Protein AF-A0A5P8KDW5-F1 (afdb_monomer)

Foldseek 3Di:
DDPPPDPDDPVVVVVLVPDDPLCCQVVVPDDDDDPVLQVVQVVVCVVVVHPDGDSDVVVVCCVVCVVPCVVVVVVVSVVSSVVVCVVPPPPPPPDDDD

pLDDT: mean 72.61, std 14.52, range [28.91, 93.94]

Secondary structure (DSSP, 8-state):
----------HHHHHTTSS-HHHHHHHTT-PPPPHHHHHHHHHHHHHTT-SS--SSHHHHHHHHHHHHHTHHHHHHHHHHHHHHHHHH----------

Sequence (98 aa):
MRVVRGRGITPAREENLWKPAETRVVGGTIKPLTAEKVAEAIVKGIEQGRFTICPDTGTRALVRLGSVLMPLPKREFDRRVRAVQRSTRPVRRSTPGA

Solvent-accessible surface area (backbone atoms only — not comparable to full-atom values): 6270 Å² total; per-residue (Å²): 137,83,84,77,77,79,71,84,82,62,61,70,66,64,57,58,72,76,46,55,70,56,53,42,69,60,61,69,69,66,77,83,77,55,70,66,53,46,50,52,34,48,54,56,20,56,79,67,72,42,91,76,66,58,70,44,72,65,59,43,46,44,74,74,42,34,88,78,50,51,66,58,60,52,56,52,52,52,51,54,41,51,53,48,49,68,73,64,58,71,83,76,78,79,74,78,78,134

Radius of gyration: 20.8 Å; Cα contacts (8 Å, |Δi|>4): 33; chains: 1; bounding box: 38×27×76 Å

Organism: NCBI:txid2653200

Mean predicted aligned error: 12.76 Å

Structure (mmCIF, N/CA/C/O backbone):
data_AF-A0A5P8KDW5-F1
#
_entry.id   AF-A0A5P8KDW5-F1
#
loop_
_atom_site.group_PDB
_atom_site.id
_atom_site.type_symbol
_atom_site.label_atom_id
_atom_site.label_alt_id
_atom_site.label_comp_id
_atom_site.label_asym_id
_atom_site.label_entity_id
_atom_site.label_seq_id
_atom_site.pdbx_PDB_ins_code
_atom_site.Cartn_x
_atom_site.Cartn_y
_atom_site.Cartn_z
_atom_site.occupancy
_atom_site.B_iso_or_equiv
_atom_site.auth_seq_id
_atom_site.auth_comp_id
_atom_site.auth_asym_id
_atom_site.auth_atom_id
_atom_site.pdbx_PDB_model_num
ATOM 1 N N . MET A 1 1 ? 6.042 -10.620 31.066 1.00 34.81 1 MET A N 1
ATOM 2 C CA . MET A 1 1 ? 5.711 -9.984 29.770 1.00 34.81 1 MET A CA 1
ATOM 3 C C . MET A 1 1 ? 7.021 -9.587 29.092 1.00 34.81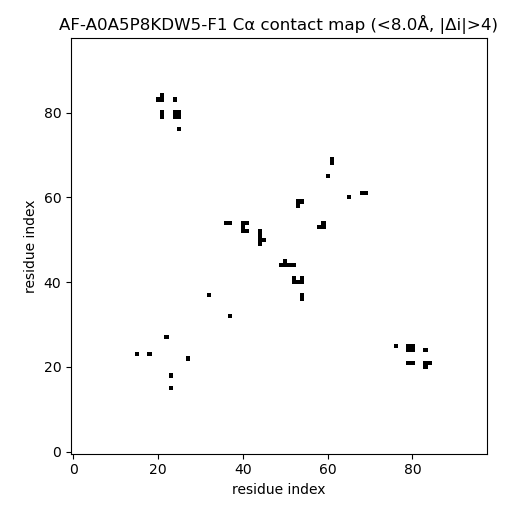 1 MET A C 1
ATOM 5 O O . MET A 1 1 ? 7.719 -8.733 29.620 1.00 34.81 1 MET A O 1
ATOM 9 N N . ARG A 1 2 ? 7.452 -10.288 28.033 1.00 28.91 2 ARG A N 1
ATOM 10 C CA . ARG A 1 2 ? 8.785 -10.107 27.421 1.00 28.91 2 ARG A CA 1
ATOM 11 C C . ARG A 1 2 ? 8.624 -9.314 26.124 1.00 28.91 2 ARG A C 1
ATOM 13 O O . ARG A 1 2 ? 8.131 -9.848 25.139 1.00 28.91 2 ARG A O 1
ATOM 20 N N . VAL A 1 3 ? 9.004 -8.038 26.144 1.00 48.59 3 VAL A N 1
ATOM 21 C CA . VAL A 1 3 ? 9.060 -7.192 24.945 1.00 48.59 3 VAL A CA 1
ATOM 22 C C . VAL A 1 3 ? 10.186 -7.722 24.058 1.00 48.59 3 VAL A C 1
ATOM 24 O O . VAL A 1 3 ? 11.367 -7.563 24.371 1.00 48.59 3 VAL A O 1
ATOM 27 N N . VAL A 1 4 ? 9.823 -8.407 22.973 1.00 48.88 4 VAL A N 1
ATOM 28 C CA . VAL A 1 4 ? 10.766 -8.823 21.932 1.00 48.88 4 VAL A CA 1
ATOM 29 C C . VAL A 1 4 ? 11.200 -7.557 21.198 1.00 48.88 4 VAL A C 1
ATOM 31 O O . VAL A 1 4 ? 10.470 -7.034 20.361 1.00 48.88 4 VAL A O 1
ATOM 34 N N . ARG A 1 5 ? 12.378 -7.024 21.544 1.00 45.59 5 ARG A N 1
ATOM 35 C CA . ARG A 1 5 ? 13.015 -5.959 20.760 1.00 45.59 5 ARG A CA 1
ATOM 36 C C . ARG A 1 5 ? 13.260 -6.500 19.351 1.00 45.59 5 ARG A C 1
ATOM 38 O O . ARG A 1 5 ? 13.994 -7.475 19.188 1.00 45.59 5 ARG A O 1
ATOM 45 N N . GLY A 1 6 ? 12.602 -5.892 18.367 1.00 43.47 6 GLY A N 1
ATOM 46 C CA . GLY A 1 6 ? 12.641 -6.282 16.963 1.00 43.47 6 GLY A CA 1
ATOM 47 C C . GLY A 1 6 ? 14.069 -6.319 16.434 1.00 43.47 6 GLY A C 1
ATOM 48 O O . GLY A 1 6 ? 14.681 -5.288 16.169 1.00 43.47 6 GLY A O 1
ATOM 49 N N . ARG A 1 7 ? 14.601 -7.529 16.271 1.00 49.44 7 ARG A N 1
ATOM 50 C CA . ARG A 1 7 ? 15.777 -7.777 15.443 1.00 49.44 7 ARG A CA 1
ATOM 51 C C . ARG A 1 7 ? 15.333 -7.469 14.010 1.00 49.44 7 ARG A C 1
ATOM 53 O O . ARG A 1 7 ? 14.393 -8.098 13.538 1.00 49.44 7 ARG A O 1
ATOM 60 N N . GLY A 1 8 ? 15.928 -6.454 13.381 1.00 46.22 8 GLY A N 1
ATOM 61 C CA . GLY A 1 8 ? 15.552 -5.979 12.048 1.00 46.22 8 GLY A CA 1
ATOM 62 C C . GLY A 1 8 ? 15.441 -7.134 11.056 1.00 46.22 8 GLY A C 1
ATOM 63 O O . GLY A 1 8 ? 16.439 -7.743 10.683 1.00 46.22 8 GLY A O 1
ATOM 64 N N . ILE A 1 9 ? 14.210 -7.453 10.670 1.00 52.50 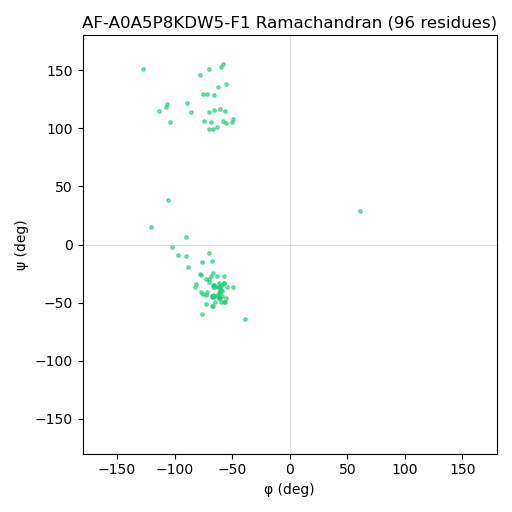9 ILE A N 1
ATOM 65 C CA . ILE A 1 9 ? 13.886 -8.480 9.688 1.00 52.50 9 ILE A CA 1
ATOM 66 C C . ILE A 1 9 ? 14.261 -7.859 8.332 1.00 52.50 9 ILE A C 1
ATOM 68 O O . ILE A 1 9 ? 13.579 -6.948 7.868 1.00 52.50 9 ILE A O 1
ATOM 72 N N . THR A 1 10 ? 15.366 -8.289 7.708 1.00 53.78 10 THR A N 1
ATOM 73 C CA . THR A 1 10 ? 15.821 -7.823 6.374 1.00 53.78 10 THR A CA 1
ATOM 74 C C . THR A 1 10 ? 15.614 -8.843 5.227 1.00 53.78 10 THR A C 1
ATOM 76 O O . THR A 1 10 ? 16.452 -8.906 4.324 1.00 53.78 10 THR A O 1
ATOM 79 N N . PRO A 1 11 ? 14.507 -9.617 5.160 1.00 55.72 11 PRO A N 1
ATOM 80 C CA . PRO A 1 11 ? 14.290 -10.626 4.119 1.00 55.72 11 PRO A CA 1
ATOM 81 C C . PRO A 1 11 ? 14.208 -9.990 2.728 1.00 55.72 11 PRO A C 1
ATOM 83 O O . PRO A 1 11 ? 14.619 -10.597 1.745 1.00 55.72 11 PRO A O 1
ATOM 86 N N . ALA A 1 12 ? 13.792 -8.720 2.647 1.00 60.44 12 ALA A N 1
ATOM 87 C CA . ALA A 1 12 ? 13.694 -7.978 1.396 1.00 60.44 12 ALA A CA 1
ATOM 88 C C . ALA A 1 12 ? 15.024 -7.900 0.623 1.00 60.44 12 ALA A C 1
ATOM 90 O O . ALA A 1 12 ? 15.006 -7.770 -0.599 1.00 60.44 12 ALA A O 1
ATOM 91 N N . ARG A 1 13 ? 16.185 -7.963 1.295 1.00 60.69 13 ARG A N 1
ATOM 92 C CA . ARG A 1 13 ? 17.485 -7.862 0.611 1.00 60.69 13 ARG A CA 1
ATOM 93 C C . ARG A 1 13 ? 17.845 -9.149 -0.129 1.00 60.69 13 ARG A C 1
ATOM 95 O O . ARG A 1 13 ? 18.313 -9.068 -1.261 1.00 60.69 13 ARG A O 1
ATOM 102 N N . GLU A 1 14 ? 17.618 -10.297 0.497 1.00 62.94 14 GLU A N 1
ATOM 103 C CA . GLU A 1 14 ? 17.899 -11.616 -0.078 1.00 62.94 14 GLU A CA 1
ATOM 104 C C . GLU A 1 14 ? 16.833 -12.016 -1.106 1.00 62.94 14 GLU A C 1
ATOM 106 O O . GLU A 1 14 ? 17.161 -12.452 -2.206 1.00 62.94 14 GLU A O 1
ATOM 111 N N . GLU A 1 15 ? 15.559 -11.735 -0.822 1.00 63.00 15 GLU A N 1
ATOM 112 C CA . GLU A 1 15 ? 14.444 -11.965 -1.748 1.00 63.00 15 GLU A CA 1
ATOM 113 C C . GLU A 1 15 ? 14.622 -11.195 -3.071 1.00 63.00 15 GLU A C 1
ATOM 115 O O . GLU A 1 15 ? 14.281 -11.681 -4.147 1.00 63.00 15 GLU A O 1
ATOM 120 N N . ASN A 1 16 ? 15.213 -9.996 -3.021 1.00 65.12 16 ASN A N 1
ATOM 121 C CA . ASN A 1 16 ? 15.478 -9.185 -4.210 1.00 65.12 16 ASN A CA 1
ATOM 122 C C . ASN A 1 16 ? 16.535 -9.774 -5.160 1.00 65.12 16 ASN A C 1
ATOM 124 O O . ASN A 1 16 ? 16.638 -9.289 -6.291 1.00 65.12 16 ASN A O 1
ATOM 128 N N . LEU A 1 17 ? 17.320 -10.770 -4.731 1.00 73.12 17 LEU A N 1
ATOM 129 C CA . LEU A 1 17 ? 18.315 -11.435 -5.581 1.00 73.12 17 LEU A CA 1
ATOM 130 C C . LEU A 1 17 ? 17.660 -12.341 -6.629 1.00 73.12 17 LEU A C 1
ATOM 132 O O . LEU A 1 17 ? 18.191 -12.482 -7.725 1.00 73.12 17 LEU A O 1
ATOM 136 N N . TRP A 1 18 ? 16.486 -12.891 -6.319 1.00 73.88 18 TRP A N 1
ATOM 137 C CA . TRP A 1 18 ? 15.794 -13.873 -7.159 1.00 73.88 18 TRP A CA 1
ATOM 138 C C . TRP A 1 18 ? 14.637 -13.276 -7.968 1.00 73.88 18 TRP A C 1
ATOM 140 O O . TRP A 1 18 ? 13.993 -13.976 -8.748 1.00 73.88 18 TRP A O 1
ATOM 150 N N . LYS A 1 19 ? 14.356 -11.976 -7.803 1.00 73.25 19 LYS A N 1
ATOM 151 C CA . LYS A 1 19 ? 13.276 -11.302 -8.534 1.00 73.25 19 LYS A CA 1
ATOM 152 C C . LYS A 1 19 ? 13.683 -11.054 -9.988 1.00 73.25 19 LYS A C 1
ATOM 154 O O . LYS A 1 19 ? 14.725 -10.432 -10.212 1.00 73.25 19 LYS A O 1
ATOM 159 N N . PRO A 1 20 ? 12.843 -11.433 -10.971 1.00 77.69 20 PRO A N 1
ATOM 160 C CA . PRO A 1 20 ? 13.069 -11.046 -12.358 1.00 77.69 20 PRO A CA 1
ATOM 161 C C . PRO A 1 20 ? 13.084 -9.515 -12.479 1.00 77.69 20 PRO A C 1
ATOM 163 O O . PRO A 1 20 ? 12.471 -8.806 -11.667 1.00 77.69 20 PRO A O 1
ATOM 166 N N . ALA A 1 21 ? 13.805 -8.996 -13.475 1.00 77.25 21 ALA A N 1
ATOM 167 C CA . ALA A 1 21 ? 14.067 -7.563 -13.630 1.00 77.25 21 ALA A CA 1
ATOM 168 C C . ALA A 1 21 ? 12.773 -6.729 -13.654 1.00 77.25 21 ALA A C 1
ATOM 170 O O . ALA A 1 21 ? 12.707 -5.660 -13.045 1.00 77.25 21 ALA A O 1
ATOM 171 N N . GLU A 1 22 ? 11.716 -7.261 -14.267 1.00 76.50 22 GLU A N 1
ATOM 172 C CA . GLU A 1 22 ? 10.382 -6.670 -14.306 1.00 76.50 22 GLU A CA 1
ATOM 173 C C . GLU A 1 22 ? 9.808 -6.490 -12.894 1.00 76.50 22 GLU A C 1
ATOM 175 O O . GLU A 1 22 ? 9.379 -5.398 -12.520 1.00 76.50 22 GLU A O 1
ATOM 180 N N . THR A 1 23 ? 9.861 -7.540 -12.070 1.00 77.69 23 THR A N 1
ATOM 181 C CA . THR A 1 23 ? 9.331 -7.511 -10.696 1.00 77.69 23 THR A CA 1
ATOM 182 C C . THR A 1 23 ? 10.186 -6.634 -9.786 1.00 77.69 23 THR A C 1
ATOM 184 O O . THR A 1 23 ? 9.663 -6.005 -8.868 1.00 77.69 23 THR A O 1
ATOM 187 N N . ARG A 1 24 ? 11.491 -6.513 -10.054 1.00 75.81 24 ARG A N 1
ATOM 188 C CA . ARG A 1 24 ? 12.389 -5.627 -9.303 1.00 75.81 24 ARG A CA 1
ATOM 189 C C . ARG A 1 24 ? 12.071 -4.146 -9.529 1.00 75.81 24 ARG A C 1
ATOM 191 O O . ARG A 1 24 ? 12.014 -3.392 -8.560 1.00 75.81 24 ARG A O 1
ATOM 198 N N . VAL A 1 25 ? 11.824 -3.732 -10.773 1.00 77.19 25 VAL A N 1
ATOM 199 C CA . VAL A 1 25 ? 11.470 -2.335 -11.111 1.00 77.19 25 VAL A CA 1
ATOM 200 C C . VAL A 1 25 ? 10.070 -1.971 -10.622 1.00 77.19 25 VAL A C 1
ATOM 202 O O . VAL A 1 25 ? 9.801 -0.833 -10.237 1.00 77.19 25 VAL A O 1
ATOM 205 N N . VAL A 1 26 ? 9.171 -2.949 -10.605 1.00 77.25 26 VAL A N 1
ATOM 206 C CA . VAL A 1 26 ? 7.814 -2.767 -10.106 1.00 77.25 26 VAL A CA 1
ATOM 207 C C . VAL A 1 26 ? 7.784 -2.739 -8.569 1.00 77.25 26 VAL A C 1
ATOM 209 O O . VAL A 1 26 ? 7.401 -1.732 -7.973 1.00 77.25 26 VAL A O 1
ATOM 212 N N . GLY A 1 27 ? 8.233 -3.813 -7.919 1.00 68.06 27 GLY A N 1
ATOM 213 C CA . GLY A 1 27 ? 8.129 -4.010 -6.471 1.00 68.06 27 GLY A CA 1
ATOM 214 C C . GLY A 1 27 ? 9.161 -3.243 -5.642 1.00 68.06 27 GLY A C 1
ATOM 215 O O . GLY A 1 27 ? 8.879 -2.892 -4.501 1.00 68.06 27 GLY A O 1
ATOM 216 N N . GLY A 1 28 ? 10.328 -2.911 -6.203 1.00 66.00 28 GLY A N 1
ATOM 217 C CA . GLY A 1 28 ? 11.388 -2.185 -5.491 1.00 66.00 28 GLY A CA 1
ATOM 218 C C . GLY A 1 28 ? 11.072 -0.715 -5.190 1.00 66.00 28 GLY A C 1
ATOM 219 O O . GLY A 1 28 ? 11.837 -0.055 -4.494 1.00 66.00 28 GLY A O 1
ATOM 220 N N . THR A 1 29 ? 9.959 -0.188 -5.707 1.00 64.81 29 THR A N 1
ATOM 221 C CA . THR A 1 29 ? 9.578 1.225 -5.535 1.00 64.81 29 THR A CA 1
ATOM 222 C C . THR A 1 29 ? 8.712 1.496 -4.306 1.00 64.81 29 THR A C 1
ATOM 224 O O . THR A 1 29 ? 8.515 2.656 -3.941 1.00 64.81 29 THR A O 1
ATOM 227 N N . ILE A 1 30 ? 8.223 0.450 -3.635 1.00 69.31 30 ILE A N 1
ATOM 228 C CA . ILE A 1 30 ? 7.395 0.588 -2.436 1.00 69.31 30 ILE A CA 1
ATOM 229 C C . ILE A 1 30 ? 8.313 0.703 -1.220 1.00 69.31 30 ILE A C 1
ATOM 231 O O . ILE A 1 30 ? 9.027 -0.234 -0.866 1.00 69.31 30 ILE A O 1
ATOM 235 N N . LYS A 1 31 ? 8.290 1.869 -0.570 1.00 74.75 31 LYS A N 1
ATOM 236 C CA . LYS A 1 31 ? 9.029 2.086 0.676 1.00 74.75 31 LYS A CA 1
ATOM 237 C C . LYS A 1 31 ? 8.346 1.318 1.813 1.00 74.75 31 LYS A C 1
ATOM 239 O O . LYS A 1 31 ? 7.139 1.499 1.995 1.00 74.75 31 LYS A O 1
ATOM 244 N N . PRO A 1 32 ? 9.087 0.513 2.595 1.00 77.88 32 PRO A N 1
ATOM 245 C CA . PRO A 1 32 ? 8.546 -0.089 3.805 1.00 77.88 32 PRO A CA 1
ATOM 246 C C . PRO A 1 32 ? 7.991 0.991 4.739 1.00 77.88 32 PRO A C 1
ATOM 248 O O . PRO A 1 32 ? 8.603 2.048 4.912 1.00 77.88 32 PRO A O 1
ATOM 251 N N . LEU A 1 33 ? 6.830 0.730 5.336 1.00 82.50 33 LEU A N 1
ATOM 252 C CA . LEU A 1 33 ? 6.297 1.568 6.406 1.00 82.50 33 LEU A CA 1
ATOM 253 C C . LEU A 1 33 ? 7.021 1.238 7.714 1.00 82.50 33 LEU A C 1
ATOM 255 O O . LEU A 1 33 ? 7.396 0.089 7.948 1.00 82.50 33 LEU A O 1
ATOM 259 N N . THR A 1 34 ? 7.215 2.243 8.564 1.00 86.12 34 THR A N 1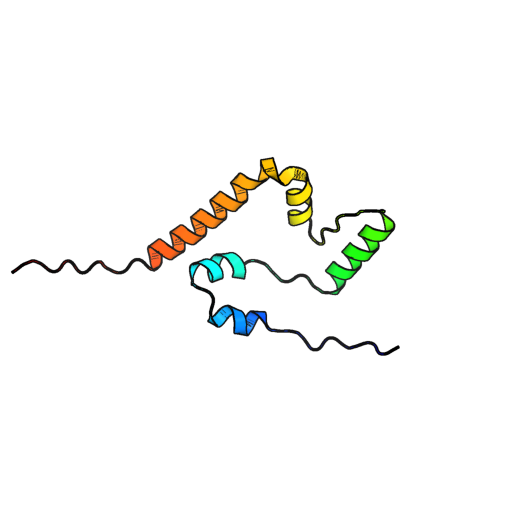
ATOM 260 C CA . THR A 1 34 ? 7.781 2.031 9.899 1.00 86.12 34 THR A CA 1
ATOM 261 C C . THR A 1 34 ? 6.778 1.299 10.790 1.00 86.12 34 THR A C 1
ATOM 263 O O . THR A 1 34 ? 5.562 1.425 10.608 1.00 86.12 34 THR A O 1
ATOM 266 N N . ALA A 1 35 ? 7.281 0.532 11.759 1.00 86.88 35 ALA A N 1
ATOM 267 C CA . ALA A 1 35 ? 6.438 -0.241 12.667 1.00 86.88 35 ALA A CA 1
ATOM 268 C C . ALA A 1 35 ? 5.502 0.672 13.476 1.00 86.88 35 ALA A C 1
ATOM 270 O O . ALA A 1 35 ? 4.331 0.353 13.666 1.00 86.88 35 ALA A O 1
ATOM 271 N N . GLU A 1 36 ? 5.995 1.844 13.869 1.00 86.50 36 GLU A N 1
ATOM 272 C CA . GLU A 1 36 ? 5.267 2.853 14.636 1.00 86.50 36 GLU A CA 1
ATOM 273 C C . GLU A 1 36 ? 4.064 3.376 13.848 1.00 86.50 36 GLU A C 1
ATOM 275 O O . GLU A 1 36 ? 2.955 3.441 14.373 1.00 86.50 36 GLU A O 1
ATOM 280 N N . LYS A 1 37 ? 4.253 3.666 12.554 1.00 86.38 37 LYS A N 1
ATOM 281 C CA . LYS A 1 37 ? 3.179 4.158 11.683 1.00 86.38 37 LYS A CA 1
ATOM 282 C C . LYS A 1 37 ? 2.094 3.105 11.462 1.00 86.38 37 LYS A C 1
ATOM 284 O O . LYS A 1 37 ? 0.913 3.437 11.375 1.00 86.38 37 LYS A O 1
ATOM 289 N N . VAL A 1 38 ? 2.485 1.834 11.365 1.00 89.38 38 VAL A N 1
ATOM 290 C CA . VAL 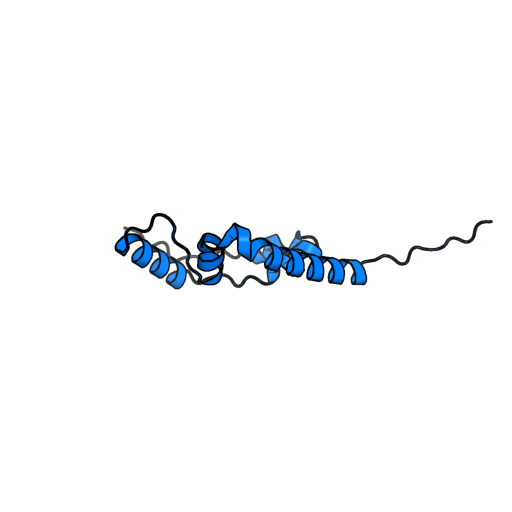A 1 38 ? 1.531 0.721 11.273 1.00 89.38 38 VAL A CA 1
ATOM 291 C C . VAL A 1 38 ? 0.756 0.575 12.583 1.00 89.38 38 VAL A C 1
ATOM 293 O O . VAL A 1 38 ? -0.468 0.470 12.547 1.00 89.38 38 VAL A O 1
ATOM 296 N N . ALA A 1 39 ? 1.438 0.625 13.730 1.00 91.19 39 ALA A N 1
ATOM 297 C CA . ALA A 1 39 ? 0.807 0.527 15.043 1.00 91.19 39 ALA A CA 1
ATOM 298 C C . ALA A 1 39 ? -0.202 1.662 15.289 1.00 91.19 39 ALA A C 1
ATOM 300 O O . ALA A 1 39 ? -1.336 1.393 15.679 1.00 91.19 39 ALA A O 1
ATOM 301 N N . GLU A 1 40 ? 0.166 2.911 14.985 1.00 90.81 40 GLU A N 1
ATOM 302 C CA . GLU A 1 40 ? -0.727 4.072 15.110 1.00 90.81 40 GLU A CA 1
ATOM 303 C C . GLU A 1 40 ? -1.987 3.911 14.245 1.00 90.81 40 GLU A C 1
ATOM 305 O O . GLU A 1 40 ? -3.108 4.136 14.707 1.00 90.81 40 GLU A O 1
ATOM 310 N N . ALA A 1 41 ? -1.820 3.464 12.996 1.00 88.00 41 ALA A N 1
ATOM 311 C CA . ALA A 1 41 ? -2.944 3.232 12.097 1.00 88.00 41 ALA A CA 1
ATOM 312 C C . ALA A 1 41 ? -3.899 2.150 12.624 1.00 88.00 41 ALA A C 1
ATOM 314 O O . ALA A 1 41 ? -5.114 2.287 12.464 1.00 88.00 41 ALA A O 1
ATOM 315 N N . ILE A 1 42 ? -3.363 1.104 13.261 1.00 90.44 42 ILE A N 1
ATOM 316 C CA . ILE A 1 42 ? -4.158 0.037 13.874 1.00 90.44 42 ILE A CA 1
ATOM 317 C C . ILE A 1 42 ? -4.962 0.568 15.057 1.00 90.44 42 ILE A C 1
ATOM 319 O O . ILE A 1 42 ? -6.183 0.417 15.060 1.00 90.44 42 ILE A O 1
ATOM 323 N N . VAL A 1 43 ? -4.310 1.230 16.017 1.00 93.94 43 VAL A N 1
ATOM 324 C CA . VAL A 1 43 ? -4.979 1.774 17.213 1.00 93.94 43 VAL A CA 1
ATOM 325 C C . VAL A 1 43 ? -6.105 2.724 16.808 1.00 93.94 43 VAL A C 1
ATOM 327 O O . VAL A 1 43 ? -7.257 2.518 17.185 1.00 93.94 43 VAL A O 1
ATOM 330 N N . LYS A 1 44 ? -5.814 3.676 15.918 1.00 89.62 44 LYS A N 1
ATOM 331 C CA . LYS A 1 44 ? -6.808 4.619 15.390 1.00 89.62 44 LYS A CA 1
ATOM 332 C C . LYS A 1 44 ? -7.943 3.929 14.629 1.00 89.62 44 LYS A C 1
ATOM 334 O O . LYS A 1 44 ? -9.071 4.417 14.612 1.00 89.62 44 LYS A O 1
ATOM 339 N N . GLY A 1 45 ? -7.654 2.822 13.944 1.00 87.88 45 GLY A N 1
ATOM 340 C CA . GLY A 1 45 ? -8.656 2.009 13.258 1.00 87.88 45 GLY A CA 1
ATOM 341 C C . GLY A 1 45 ? -9.632 1.352 14.232 1.00 87.88 45 GLY A C 1
ATOM 342 O O . GLY A 1 45 ? -10.842 1.414 14.006 1.00 87.88 45 GLY A O 1
ATOM 343 N N . ILE A 1 46 ? -9.104 0.799 15.326 1.00 91.69 46 ILE A N 1
ATOM 344 C CA . ILE A 1 46 ? -9.877 0.162 16.398 1.00 91.69 46 ILE A CA 1
ATOM 345 C C . ILE A 1 46 ? -10.755 1.193 17.112 1.00 91.69 46 ILE A C 1
ATOM 347 O O . ILE A 1 46 ? -11.960 0.984 17.219 1.00 91.69 46 ILE A O 1
ATOM 351 N N . GLU A 1 47 ? -10.189 2.333 17.520 1.00 92.81 47 GLU A N 1
ATOM 352 C CA . GLU A 1 47 ? -10.931 3.421 18.181 1.00 92.81 47 GLU A CA 1
ATOM 353 C C . GLU A 1 47 ? -12.102 3.938 17.332 1.00 92.81 47 GLU A C 1
ATOM 355 O O . GLU A 1 47 ? -13.140 4.333 17.851 1.00 92.81 47 GLU A O 1
ATOM 360 N N . GLN A 1 48 ? -11.950 3.915 16.006 1.00 88.94 48 GLN A N 1
ATOM 361 C CA . GLN A 1 48 ? -12.966 4.366 15.053 1.00 88.94 48 GLN A CA 1
ATOM 362 C C . GLN A 1 48 ? -13.934 3.253 14.622 1.00 88.94 48 GLN A C 1
ATOM 364 O O . GLN A 1 48 ? -14.721 3.474 13.699 1.00 88.94 48 GLN A O 1
ATOM 369 N N . GLY A 1 49 ? -13.853 2.058 15.221 1.00 87.00 49 GLY A N 1
ATOM 370 C CA . GLY A 1 49 ? -14.708 0.913 14.894 1.00 87.00 49 GLY A CA 1
ATOM 371 C C . GLY A 1 49 ? -14.574 0.438 13.444 1.00 87.00 49 GLY A C 1
ATOM 372 O O . GLY A 1 49 ? -15.537 -0.048 12.851 1.00 87.00 49 GLY A O 1
ATOM 373 N N . ARG A 1 50 ? -13.407 0.630 12.815 1.00 85.12 50 ARG A N 1
ATOM 374 C CA . ARG A 1 50 ? -13.209 0.311 11.395 1.00 85.12 50 ARG A CA 1
ATOM 375 C C . ARG A 1 50 ? -12.748 -1.127 11.209 1.00 85.12 50 ARG A C 1
ATOM 377 O O . ARG A 1 50 ? -11.664 -1.492 11.645 1.00 85.12 50 ARG A O 1
ATOM 384 N N . PHE A 1 51 ? -13.520 -1.895 10.443 1.00 82.75 51 PHE A N 1
ATOM 385 C CA . PHE A 1 51 ? -13.160 -3.264 10.059 1.00 82.75 51 PHE A CA 1
ATOM 386 C C . PHE A 1 51 ? -11.931 -3.327 9.133 1.00 82.75 51 PHE A C 1
ATOM 388 O O . PHE A 1 51 ? -11.114 -4.236 9.233 1.00 82.75 51 PHE A O 1
ATOM 395 N N . THR A 1 52 ? -11.760 -2.342 8.244 1.00 84.69 52 THR A N 1
ATOM 396 C CA . THR A 1 52 ? -10.596 -2.254 7.348 1.00 84.69 52 THR A CA 1
ATOM 397 C C . THR A 1 52 ? -9.648 -1.143 7.788 1.00 84.69 52 THR A C 1
ATOM 399 O O . THR A 1 52 ? -10.018 0.036 7.811 1.00 84.69 52 THR A O 1
ATOM 402 N N . ILE A 1 53 ? -8.403 -1.517 8.083 1.00 85.31 53 ILE A N 1
ATOM 403 C CA . ILE A 1 53 ? -7.341 -0.610 8.522 1.00 85.31 53 ILE A CA 1
ATOM 404 C C . ILE A 1 53 ? -6.339 -0.434 7.381 1.00 85.31 53 ILE A C 1
ATOM 406 O O . ILE A 1 53 ? -5.706 -1.388 6.940 1.00 85.31 53 ILE A O 1
ATOM 410 N N . CYS A 1 54 ? -6.193 0.800 6.897 1.00 82.31 54 CYS A N 1
ATOM 411 C CA . CYS A 1 54 ? -5.229 1.147 5.855 1.00 82.31 54 CYS A CA 1
ATOM 41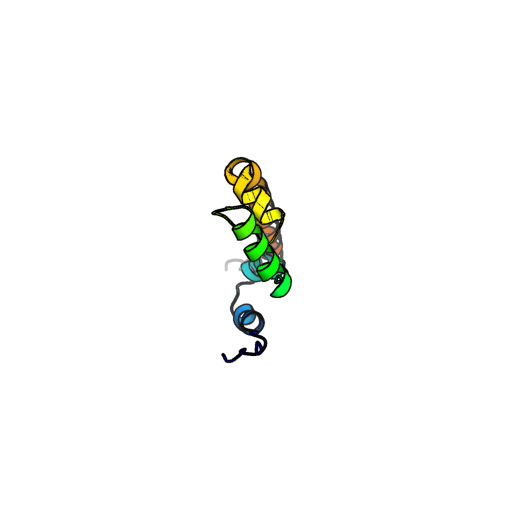2 C C . CYS A 1 54 ? -4.162 2.073 6.457 1.00 82.31 54 CYS A C 1
ATOM 414 O O . CYS A 1 54 ? -4.512 3.192 6.845 1.00 82.31 54 CYS A O 1
ATOM 416 N N . PRO A 1 55 ? -2.891 1.642 6.535 1.00 80.06 55 PRO A N 1
ATOM 417 C CA . PRO A 1 55 ? -1.824 2.424 7.159 1.00 80.06 55 PRO A CA 1
ATOM 418 C C . PRO A 1 55 ? -1.322 3.582 6.284 1.00 80.06 55 PRO A C 1
ATOM 420 O O . PRO A 1 55 ? -0.656 4.497 6.771 1.00 80.06 55 PRO A O 1
ATOM 423 N N . ASP A 1 56 ? -1.655 3.580 4.994 1.00 79.19 56 ASP A N 1
ATOM 424 C CA . ASP A 1 56 ? -1.357 4.664 4.069 1.00 79.19 56 ASP A CA 1
ATOM 425 C C . ASP A 1 56 ? -2.608 5.136 3.309 1.00 79.19 56 ASP A C 1
ATOM 427 O O . ASP A 1 56 ? -3.570 4.397 3.070 1.00 79.19 56 ASP A O 1
ATOM 431 N N . THR A 1 57 ? -2.596 6.415 2.936 1.00 74.75 57 THR A N 1
ATOM 432 C CA . THR A 1 57 ? -3.718 7.085 2.271 1.00 74.75 57 THR A CA 1
ATOM 433 C C . THR A 1 57 ? -3.957 6.558 0.854 1.00 74.75 57 THR A C 1
ATOM 435 O O . THR A 1 57 ? -5.093 6.584 0.385 1.00 74.75 57 THR A O 1
ATOM 438 N N . GLY A 1 58 ? -2.918 6.046 0.184 1.00 77.31 58 GLY A N 1
ATOM 439 C CA . GLY A 1 58 ? -3.018 5.481 -1.163 1.00 77.31 58 GLY A CA 1
ATOM 440 C C . GLY A 1 58 ? -3.831 4.191 -1.163 1.00 77.31 58 GLY A C 1
ATOM 441 O O . GLY A 1 58 ? -4.847 4.098 -1.849 1.00 77.31 58 GLY A O 1
ATOM 442 N N . THR A 1 59 ? -3.466 3.243 -0.302 1.00 78.50 59 THR A N 1
ATOM 443 C CA . THR A 1 59 ? -4.216 2.006 -0.051 1.00 78.50 59 THR A CA 1
ATOM 444 C C . THR A 1 59 ? -5.630 2.322 0.422 1.00 78.50 59 THR A C 1
ATOM 446 O O . THR A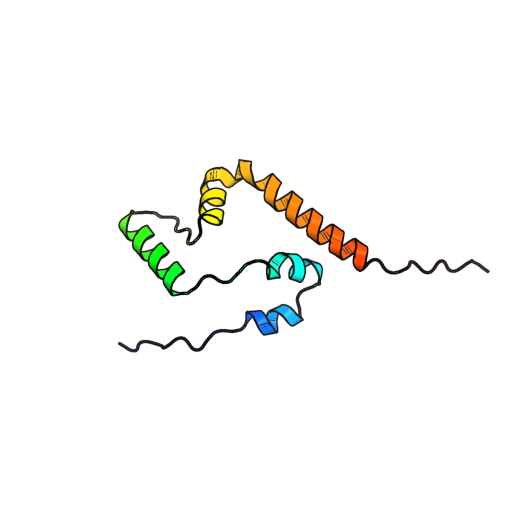 1 59 ? -6.592 1.717 -0.042 1.00 78.50 59 THR A O 1
ATOM 449 N N . ARG A 1 60 ? -5.796 3.340 1.277 1.00 81.25 60 ARG A N 1
ATO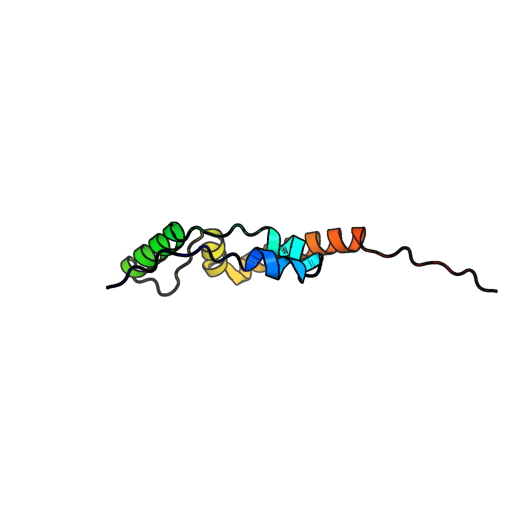M 450 C CA . ARG A 1 60 ? -7.115 3.799 1.734 1.00 81.25 60 ARG A CA 1
ATOM 451 C C . ARG A 1 60 ? -8.013 4.288 0.588 1.00 81.25 60 ARG A C 1
ATOM 453 O O . ARG A 1 60 ? -9.221 4.041 0.623 1.00 81.25 60 ARG A O 1
ATOM 460 N N . ALA A 1 61 ? -7.448 5.007 -0.380 1.00 78.69 61 ALA A N 1
ATOM 461 C CA . ALA A 1 61 ? -8.155 5.475 -1.568 1.00 78.69 61 ALA A CA 1
ATOM 462 C C . ALA A 1 61 ? -8.463 4.318 -2.524 1.00 78.69 61 ALA A C 1
ATOM 464 O O . ALA A 1 61 ? -9.583 4.230 -3.012 1.00 78.69 61 ALA A O 1
ATOM 465 N N . LEU A 1 62 ? -7.524 3.388 -2.719 1.00 79.50 62 LEU A N 1
ATOM 466 C CA . LEU A 1 62 ? -7.736 2.179 -3.520 1.00 79.50 62 LEU A CA 1
ATOM 467 C C . LEU A 1 62 ? -8.841 1.289 -2.944 1.00 79.50 62 LEU A C 1
ATOM 469 O O . LEU A 1 62 ? -9.678 0.807 -3.692 1.00 79.50 62 LEU A O 1
ATOM 473 N N . VAL A 1 63 ? -8.907 1.120 -1.625 1.00 80.81 63 VAL A N 1
ATOM 474 C CA . VAL A 1 63 ? -9.996 0.368 -0.982 1.00 80.81 63 VAL A CA 1
ATOM 475 C C . VAL A 1 63 ? -11.349 1.062 -1.179 1.00 80.81 63 VAL A C 1
ATOM 477 O O . VAL A 1 63 ? -12.357 0.391 -1.372 1.00 80.81 63 VAL A O 1
ATOM 480 N N . ARG A 1 64 ? -11.394 2.401 -1.159 1.00 78.75 64 ARG A N 1
ATOM 481 C CA . ARG A 1 64 ? -12.648 3.167 -1.307 1.00 78.75 64 ARG A CA 1
ATOM 482 C C . ARG A 1 64 ? -13.115 3.336 -2.751 1.00 78.75 64 ARG A C 1
ATOM 484 O O . ARG A 1 64 ? -14.311 3.417 -2.987 1.00 78.75 64 ARG A O 1
ATOM 491 N N . LEU A 1 65 ? -12.182 3.447 -3.691 1.00 79.38 65 LEU A N 1
ATOM 492 C CA . LEU A 1 65 ? -12.433 3.837 -5.082 1.00 79.38 65 LEU A CA 1
ATOM 493 C C . LEU A 1 65 ? -11.993 2.750 -6.073 1.00 79.38 65 LEU A C 1
ATOM 495 O O . LEU A 1 65 ? -11.851 3.034 -7.261 1.00 79.38 65 LEU A O 1
ATOM 499 N N . GLY A 1 66 ? -11.749 1.527 -5.584 1.00 67.88 66 GLY A N 1
ATOM 500 C CA . GLY A 1 66 ? -11.038 0.441 -6.265 1.00 67.88 66 GLY A CA 1
ATOM 501 C C . GLY A 1 66 ? -11.345 0.340 -7.747 1.00 67.88 66 GLY A C 1
ATOM 502 O O . GLY A 1 66 ? -10.479 0.628 -8.566 1.00 67.88 66 GLY A O 1
ATOM 503 N N . SER A 1 67 ? -12.589 0.038 -8.108 1.00 67.88 67 SER A N 1
ATOM 504 C CA . SER A 1 67 ? -13.007 -0.165 -9.501 1.00 67.88 67 SER A CA 1
ATOM 505 C C . SER A 1 67 ? -12.716 1.029 -10.420 1.00 67.88 67 SER A C 1
ATOM 507 O O . SER A 1 67 ? -12.388 0.838 -11.588 1.00 67.88 67 SER A O 1
ATOM 509 N N . VAL A 1 68 ? -12.789 2.254 -9.893 1.00 77.50 68 VAL A N 1
ATOM 510 C CA . VAL A 1 68 ? -12.578 3.498 -10.648 1.00 77.50 68 VAL A CA 1
ATOM 511 C C . VAL A 1 68 ? -11.091 3.816 -10.797 1.00 77.50 68 VAL A C 1
ATOM 513 O O . VAL A 1 68 ? -10.661 4.289 -11.848 1.00 77.50 68 VAL A O 1
ATOM 516 N N . LEU A 1 69 ? -10.282 3.534 -9.771 1.00 73.88 69 LEU A N 1
ATOM 517 C CA . LEU A 1 69 ? -8.848 3.833 -9.782 1.00 73.88 69 LEU A CA 1
ATOM 518 C C . LEU A 1 69 ? -7.986 2.714 -10.380 1.00 73.88 69 LEU A C 1
ATOM 520 O O . LEU A 1 69 ? -6.879 3.006 -10.823 1.00 73.88 69 LEU A O 1
ATOM 524 N N . MET A 1 70 ? -8.475 1.470 -10.475 1.00 72.75 70 MET A N 1
ATOM 525 C CA . MET A 1 70 ? -7.740 0.326 -11.045 1.00 72.75 70 MET A CA 1
ATOM 526 C C . MET A 1 70 ? -7.070 0.534 -12.423 1.00 72.75 70 MET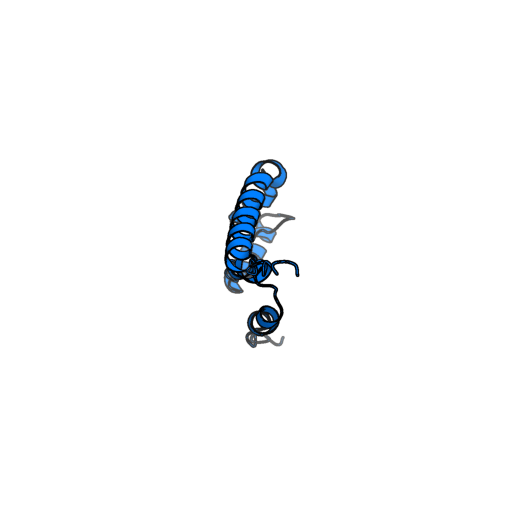 A C 1
ATOM 528 O O . MET A 1 70 ? -5.990 -0.035 -12.619 1.00 72.75 70 MET A O 1
ATOM 532 N N . PRO A 1 71 ? -7.621 1.285 -13.401 1.00 78.19 71 PRO A N 1
ATOM 533 C CA . PRO A 1 71 ? -6.933 1.485 -14.680 1.00 78.19 71 PRO A CA 1
ATOM 534 C C . PRO A 1 71 ? -5.633 2.298 -14.560 1.00 78.19 71 PRO A C 1
ATOM 536 O O . PRO A 1 71 ? -4.741 2.132 -15.394 1.00 78.19 71 PRO A O 1
ATOM 539 N N . LEU A 1 72 ? -5.483 3.144 -13.532 1.00 78.44 72 LEU A N 1
ATOM 540 C CA . LEU A 1 72 ? -4.310 4.011 -13.383 1.00 78.44 72 LEU A CA 1
ATOM 541 C C . LEU A 1 72 ? -3.046 3.225 -12.974 1.00 78.44 72 LEU A C 1
ATOM 543 O O . LEU A 1 72 ? -2.050 3.326 -13.695 1.00 78.44 72 LEU A O 1
ATOM 547 N N . PRO A 1 73 ? -3.056 2.379 -11.917 1.00 76.31 73 PRO A N 1
ATOM 548 C CA . PRO A 1 73 ? -1.910 1.539 -11.581 1.00 76.31 73 PRO A CA 1
ATOM 549 C C . PRO A 1 73 ? -1.534 0.574 -12.703 1.00 76.31 73 PRO A C 1
ATOM 551 O O . PRO A 1 73 ? -0.353 0.442 -13.004 1.00 76.31 73 PRO A O 1
ATOM 554 N N . LYS A 1 74 ? -2.515 -0.061 -13.366 1.00 81.38 74 LYS A N 1
ATOM 555 C CA . LYS A 1 74 ? -2.255 -1.006 -14.471 1.00 81.38 74 LYS A CA 1
ATOM 556 C C . LYS A 1 74 ? -1.422 -0.364 -15.581 1.00 81.38 74 LYS A C 1
ATOM 558 O O . LYS A 1 74 ? -0.419 -0.925 -16.009 1.00 81.38 74 LYS A O 1
ATOM 563 N N . ARG A 1 75 ? -1.783 0.857 -15.981 1.00 81.81 75 ARG A N 1
ATOM 564 C CA . ARG A 1 75 ? -1.076 1.594 -17.035 1.00 81.81 75 ARG A CA 1
ATOM 565 C C . ARG A 1 75 ? 0.355 1.962 -16.636 1.00 81.81 75 ARG A C 1
ATOM 567 O O . ARG A 1 75 ? 1.238 1.978 -17.489 1.00 81.81 75 ARG A O 1
ATOM 574 N N . GLU A 1 76 ? 0.586 2.257 -15.360 1.00 83.44 76 GLU A N 1
ATOM 575 C CA . GLU A 1 76 ? 1.920 2.549 -14.826 1.00 83.44 76 GLU A CA 1
ATOM 576 C C . GLU A 1 76 ? 2.788 1.285 -14.726 1.00 83.44 76 GLU A C 1
ATOM 578 O O . GLU A 1 76 ? 3.944 1.306 -15.155 1.00 83.44 76 GLU A O 1
ATOM 583 N N . PHE A 1 77 ? 2.231 0.164 -14.248 1.00 82.25 77 PHE A N 1
ATOM 584 C CA . PHE A 1 77 ? 2.918 -1.133 -14.254 1.00 82.25 77 PHE A CA 1
ATOM 585 C C . PHE A 1 77 ? 3.343 -1.519 -15.675 1.00 82.25 77 PHE A C 1
ATOM 587 O O . PHE A 1 77 ? 4.523 -1.785 -15.910 1.00 82.25 77 PHE A O 1
ATOM 594 N N . ASP A 1 78 ? 2.423 -1.447 -16.640 1.00 84.44 78 ASP A N 1
ATOM 595 C CA . ASP A 1 78 ? 2.698 -1.775 -18.041 1.00 84.44 78 ASP A CA 1
ATOM 596 C C . ASP A 1 78 ? 3.794 -0.888 -18.644 1.00 84.44 78 ASP A C 1
ATOM 598 O O . ASP A 1 78 ? 4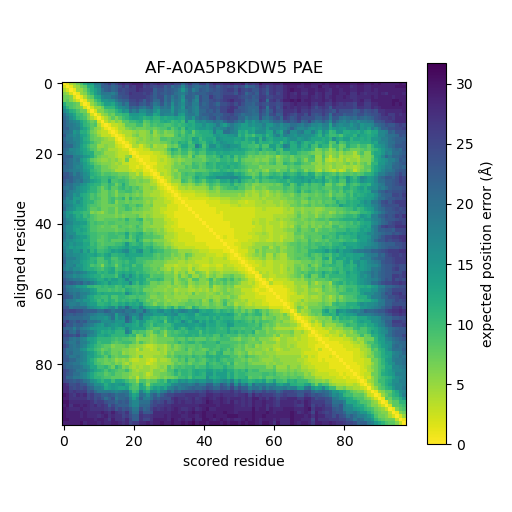.640 -1.370 -19.398 1.00 84.44 78 ASP A O 1
ATOM 602 N N . ARG A 1 79 ? 3.819 0.412 -18.318 1.00 83.31 79 ARG A N 1
ATOM 603 C CA . ARG A 1 79 ? 4.880 1.327 -18.774 1.00 83.31 79 ARG A CA 1
ATOM 604 C C . ARG A 1 79 ? 6.251 0.897 -18.264 1.00 83.31 79 ARG A C 1
ATOM 606 O O . ARG A 1 79 ? 7.197 0.858 -19.052 1.00 83.31 79 ARG A O 1
ATOM 613 N N . ARG A 1 80 ? 6.359 0.555 -16.979 1.00 82.31 80 ARG A N 1
ATOM 614 C CA . ARG A 1 80 ? 7.622 0.125 -16.359 1.00 82.31 80 ARG A CA 1
ATOM 615 C C . ARG A 1 80 ? 8.101 -1.210 -16.913 1.00 82.31 80 ARG A C 1
ATOM 617 O O . ARG A 1 80 ? 9.270 -1.332 -17.264 1.00 82.31 80 ARG A O 1
ATOM 624 N N . VAL A 1 81 ? 7.194 -2.172 -17.079 1.00 84.19 81 VAL A N 1
ATOM 625 C CA . VAL A 1 81 ? 7.500 -3.470 -17.699 1.00 84.19 81 VAL A CA 1
ATOM 626 C C . VAL A 1 81 ? 7.972 -3.282 -19.143 1.00 84.19 81 VAL A C 1
ATOM 628 O O . VAL A 1 81 ? 9.008 -3.821 -19.528 1.00 84.19 81 VAL A O 1
ATOM 631 N N . ARG A 1 82 ? 7.284 -2.449 -19.938 1.00 83.88 82 ARG A N 1
ATOM 632 C CA . ARG A 1 82 ? 7.696 -2.140 -21.320 1.00 83.88 82 ARG A CA 1
ATOM 633 C C . ARG A 1 82 ? 9.063 -1.462 -21.390 1.00 83.88 82 ARG A C 1
ATOM 635 O O . ARG A 1 82 ? 9.808 -1.723 -22.330 1.00 83.88 82 ARG A O 1
ATOM 642 N N . ALA A 1 83 ? 9.398 -0.596 -20.434 1.00 81.50 83 ALA A N 1
ATOM 643 C CA . ALA A 1 83 ? 10.714 0.036 -20.375 1.00 81.50 83 ALA A CA 1
ATOM 644 C C . ALA A 1 83 ? 11.828 -1.004 -20.156 1.00 81.50 83 ALA A C 1
ATOM 646 O O . ALA A 1 83 ? 12.819 -0.985 -20.882 1.00 81.50 83 ALA A O 1
ATOM 647 N N . VAL A 1 84 ? 11.617 -1.961 -19.245 1.00 81.69 84 VAL A N 1
ATOM 648 C CA . VAL A 1 84 ? 12.562 -3.064 -18.985 1.00 81.69 84 VAL A CA 1
ATOM 649 C C . VAL A 1 84 ? 12.689 -3.991 -20.198 1.00 81.69 84 VAL A C 1
ATOM 651 O O . VAL A 1 84 ? 13.797 -4.286 -20.639 1.00 81.69 84 VAL A O 1
ATOM 654 N N . GLN A 1 85 ? 11.577 -4.383 -20.823 1.00 81.19 85 GLN A N 1
ATOM 655 C CA . GLN A 1 85 ? 11.609 -5.236 -22.019 1.00 81.19 85 GLN A CA 1
ATOM 656 C C . GLN A 1 85 ? 12.357 -4.587 -23.190 1.00 81.19 85 GLN A C 1
ATOM 658 O O . GLN A 1 85 ? 13.051 -5.274 -23.939 1.00 81.19 85 GLN A O 1
ATOM 663 N N . ARG A 1 86 ? 12.250 -3.261 -23.347 1.00 76.62 86 ARG A N 1
ATOM 664 C CA . ARG A 1 86 ? 13.009 -2.517 -24.363 1.00 76.62 86 ARG A CA 1
ATOM 665 C C . ARG A 1 86 ? 14.510 -2.531 -24.092 1.00 76.62 86 ARG A C 1
ATOM 667 O O . ARG A 1 86 ? 15.267 -2.615 -25.051 1.00 76.62 86 ARG A O 1
ATOM 674 N N . SER A 1 87 ? 14.933 -2.488 -22.826 1.00 71.31 87 SER A N 1
ATOM 675 C CA . SER A 1 87 ? 16.352 -2.595 -22.458 1.00 71.31 87 SER A CA 1
ATOM 676 C C . SER A 1 87 ? 16.900 -4.023 -22.520 1.00 71.31 87 SER A C 1
ATOM 678 O O . SER A 1 87 ? 18.093 -4.202 -22.734 1.00 71.31 87 SER A O 1
ATOM 680 N N . THR A 1 88 ? 16.047 -5.038 -22.348 1.00 65.62 88 THR A N 1
ATOM 681 C CA . THR A 1 88 ? 16.453 -6.454 -22.264 1.00 65.62 88 THR A CA 1
ATOM 682 C C . THR A 1 88 ? 16.315 -7.205 -23.590 1.00 65.62 88 THR A C 1
ATOM 684 O O . THR A 1 88 ? 16.780 -8.337 -23.698 1.00 65.62 88 THR A O 1
ATOM 687 N N . ARG A 1 89 ? 15.692 -6.612 -24.619 1.00 52.19 89 ARG A N 1
ATOM 688 C CA . ARG A 1 89 ? 15.482 -7.280 -25.910 1.00 52.19 89 ARG A CA 1
ATOM 689 C C . ARG A 1 89 ? 16.830 -7.756 -26.484 1.00 52.19 89 ARG A C 1
ATOM 691 O O . ARG A 1 89 ? 17.658 -6.914 -26.835 1.00 52.19 89 ARG A O 1
ATOM 698 N N . PRO A 1 90 ? 17.053 -9.077 -26.630 1.00 50.81 90 PRO A N 1
ATOM 699 C CA . PRO A 1 90 ? 18.260 -9.583 -27.258 1.00 50.81 90 PRO A CA 1
ATOM 700 C C . PRO A 1 90 ? 18.278 -9.090 -28.701 1.00 50.81 90 PRO A C 1
ATOM 702 O O . PRO A 1 90 ? 17.259 -9.164 -29.399 1.00 50.81 90 PRO A O 1
ATOM 705 N N . VAL A 1 91 ? 19.434 -8.606 -29.157 1.00 57.09 91 VAL A N 1
ATOM 706 C CA . VAL A 1 91 ? 19.741 -8.501 -30.585 1.00 57.09 91 VAL A CA 1
ATOM 707 C C . VAL A 1 91 ? 19.421 -9.863 -31.195 1.00 57.09 91 VAL A C 1
ATOM 709 O O . VAL A 1 91 ? 20.114 -10.852 -30.954 1.00 57.09 91 VAL A O 1
ATOM 712 N N . ARG A 1 92 ? 18.310 -9.933 -31.931 1.00 50.88 92 ARG A N 1
ATOM 713 C CA . ARG A 1 92 ? 17.933 -11.105 -32.713 1.00 50.88 92 ARG A CA 1
ATOM 714 C C . ARG A 1 92 ? 19.042 -11.246 -33.750 1.00 50.88 92 ARG A C 1
ATOM 716 O O . ARG A 1 92 ? 19.080 -10.456 -34.687 1.00 50.88 92 ARG A O 1
ATOM 723 N N . ARG A 1 93 ? 19.988 -12.168 -33.536 1.00 49.03 93 ARG A N 1
ATOM 724 C CA . ARG A 1 93 ? 21.017 -12.484 -34.530 1.00 49.03 93 ARG A CA 1
ATOM 725 C C . ARG A 1 93 ? 20.282 -12.919 -35.795 1.00 49.03 93 ARG A C 1
ATOM 727 O O . ARG A 1 93 ? 19.672 -13.983 -35.830 1.00 49.03 93 ARG A O 1
ATOM 734 N N . SER A 1 94 ? 20.267 -12.048 -36.794 1.00 50.72 94 SER A N 1
ATOM 735 C CA . SER A 1 94 ? 19.993 -12.420 -38.170 1.00 50.72 94 SER A CA 1
ATOM 736 C C . SER A 1 94 ? 21.165 -13.283 -38.615 1.00 50.72 94 SER A C 1
ATOM 738 O O . SER A 1 94 ? 22.234 -12.759 -38.909 1.00 50.72 94 SER A O 1
ATOM 740 N N . THR A 1 95 ? 20.992 -14.599 -38.592 1.00 51.62 95 THR A N 1
ATOM 741 C CA . THR A 1 95 ? 21.822 -15.500 -39.388 1.00 51.62 95 THR A CA 1
ATOM 742 C C . THR A 1 95 ? 21.412 -15.270 -40.844 1.00 51.62 95 THR A C 1
ATOM 744 O O . THR A 1 95 ? 20.247 -15.528 -41.160 1.00 51.62 95 THR A O 1
ATOM 747 N N . PRO A 1 96 ? 22.275 -14.738 -41.729 1.00 53.09 96 PRO A N 1
ATOM 748 C CA . PRO A 1 96 ? 22.030 -14.850 -43.157 1.00 53.09 96 PRO A CA 1
ATOM 749 C C . PRO A 1 96 ? 22.132 -16.338 -43.494 1.00 53.09 96 PRO A C 1
ATOM 751 O O . PRO A 1 96 ? 23.072 -17.008 -43.063 1.00 53.09 96 PRO A O 1
ATOM 754 N N . GLY A 1 97 ? 21.107 -16.854 -44.167 1.00 54.62 97 GLY A N 1
ATOM 755 C CA . GLY A 1 97 ? 21.110 -18.206 -44.707 1.00 54.62 97 GLY A CA 1
ATOM 756 C C . GLY A 1 97 ? 22.270 -18.415 -45.678 1.00 54.62 97 GLY A C 1
ATOM 757 O O . GLY A 1 97 ? 22.811 -17.451 -46.221 1.00 54.62 97 GLY A O 1
ATOM 758 N N . ALA A 1 98 ? 22.627 -19.691 -45.791 1.00 49.38 98 ALA A N 1
ATOM 759 C CA . ALA A 1 98 ? 23.668 -20.278 -46.624 1.00 49.38 98 ALA A CA 1
ATOM 760 C C . ALA A 1 98 ? 23.599 -19.886 -48.106 1.00 49.38 98 ALA A C 1
ATOM 762 O O . ALA A 1 98 ? 22.486 -19.565 -48.584 1.00 49.38 98 ALA A O 1
#